Protein AF-A0A9D6UXQ7-F1 (afdb_monomer)

Secondary structure (DSSP, 8-state):
---HHHHHHHHHHHHHHHHHHHHHHHHHHHHHH--SS-EEEEETTEEEEES-HHHHHHHHHTHHHHHHHHHHH-TT----EE-

Mean predicted aligned error: 9.47 Å

Radius of gyration: 15.13 Å; Cα contacts (8 Å, |Δi|>4): 81; chains: 1; bounding box: 24×25×52 Å

pLDDT: mean 75.48, std 11.75, range [48.81, 87.19]

Structure (mmCIF, N/CA/C/O backbone):
data_AF-A0A9D6UXQ7-F1
#
_entry.id   AF-A0A9D6UXQ7-F1
#
loop_
_atom_site.group_PDB
_atom_site.id
_atom_site.type_symbol
_atom_site.label_atom_id
_atom_site.label_alt_id
_atom_site.label_comp_id
_atom_site.label_asym_id
_atom_site.label_entity_id
_atom_site.label_seq_id
_atom_site.pdbx_PDB_ins_code
_atom_site.Cartn_x
_atom_site.Cartn_y
_atom_site.Cartn_z
_atom_site.occupancy
_atom_site.B_iso_or_equiv
_atom_site.auth_seq_id
_atom_site.auth_comp_id
_atom_site.auth_asym_id
_atom_site.auth_atom_id
_atom_site.pdbx_PDB_model_num
ATOM 1 N N . MET A 1 1 ? -13.282 13.660 37.493 1.00 48.81 1 MET A N 1
ATOM 2 C CA . MET A 1 1 ? -11.878 14.107 37.356 1.00 48.81 1 MET A CA 1
ATOM 3 C C . MET A 1 1 ? -11.393 13.655 35.983 1.00 48.81 1 MET A C 1
ATOM 5 O O . MET A 1 1 ? -11.427 12.461 35.718 1.00 48.81 1 MET A O 1
ATOM 9 N N . PHE A 1 2 ? -11.094 14.580 35.065 1.00 49.22 2 PHE A N 1
ATOM 10 C CA . PHE A 1 2 ? -10.667 14.240 33.700 1.00 49.22 2 PHE A CA 1
ATOM 11 C C . PHE A 1 2 ? -9.224 13.715 33.742 1.00 49.22 2 PHE A C 1
ATOM 13 O O . PHE A 1 2 ? -8.288 14.478 33.964 1.00 49.22 2 PHE A O 1
ATOM 20 N N . ASN A 1 3 ? -9.050 12.402 33.579 1.00 52.38 3 ASN A N 1
ATOM 21 C CA . ASN A 1 3 ? -7.737 11.762 33.562 1.00 52.38 3 ASN A CA 1
ATOM 22 C C . ASN A 1 3 ? -7.051 12.017 32.213 1.00 52.38 3 ASN A C 1
ATOM 24 O O . ASN A 1 3 ? -7.249 11.283 31.245 1.00 52.38 3 ASN A O 1
ATOM 28 N N . ILE A 1 4 ? -6.209 13.051 32.154 1.00 60.91 4 ILE A N 1
ATOM 29 C CA . ILE A 1 4 ? -5.308 13.325 31.018 1.00 60.91 4 ILE A CA 1
ATOM 30 C C . ILE A 1 4 ? -4.466 12.083 30.665 1.00 60.91 4 ILE A C 1
ATOM 32 O O . ILE A 1 4 ? -4.184 11.834 29.493 1.00 60.91 4 ILE A O 1
ATOM 36 N N . SER A 1 5 ? -4.152 11.247 31.656 1.00 60.47 5 SER A N 1
ATOM 37 C CA . SER A 1 5 ? -3.432 9.981 31.496 1.00 60.47 5 SER A CA 1
ATOM 38 C C . SER A 1 5 ? -4.161 8.955 30.614 1.00 60.47 5 SER A C 1
ATOM 40 O O . SER A 1 5 ? -3.512 8.264 29.830 1.00 60.47 5 SER A O 1
ATOM 42 N N . ASP A 1 6 ? -5.496 8.869 30.675 1.00 59.06 6 ASP A N 1
ATOM 43 C CA . ASP A 1 6 ? -6.276 7.981 29.792 1.00 59.06 6 ASP A CA 1
ATOM 44 C C . ASP A 1 6 ? -6.366 8.536 28.367 1.00 59.06 6 ASP A C 1
ATOM 46 O O . ASP A 1 6 ? -6.391 7.783 27.391 1.00 59.06 6 ASP A O 1
ATOM 50 N N . TYR A 1 7 ? -6.358 9.864 28.236 1.00 55.94 7 TYR A N 1
ATOM 51 C CA . TYR A 1 7 ? -6.285 10.539 26.944 1.00 55.94 7 TYR A CA 1
ATOM 52 C C . TYR A 1 7 ? -4.942 10.252 26.259 1.00 55.94 7 TYR A C 1
ATOM 54 O O . TYR A 1 7 ? -4.916 9.803 25.114 1.00 55.94 7 TYR A O 1
ATOM 62 N N . LEU A 1 8 ? -3.828 10.401 26.982 1.00 57.56 8 LEU A N 1
ATOM 63 C CA . LEU A 1 8 ? -2.483 10.097 26.483 1.00 57.56 8 LEU A CA 1
ATOM 64 C C . LEU A 1 8 ? -2.308 8.621 26.107 1.00 57.56 8 LEU A C 1
ATOM 66 O O . LEU A 1 8 ? -1.693 8.327 25.083 1.00 57.56 8 LEU A O 1
ATOM 70 N N . LYS A 1 9 ? -2.900 7.686 26.863 1.00 56.78 9 LYS A N 1
ATOM 71 C CA . LYS A 1 9 ? -2.884 6.255 26.510 1.00 56.78 9 LYS A CA 1
ATOM 72 C C . LYS A 1 9 ? -3.560 5.966 25.170 1.00 56.78 9 LYS A C 1
ATOM 74 O O . LYS A 1 9 ? -3.037 5.152 24.410 1.00 56.78 9 LYS A O 1
ATOM 79 N N . LYS A 1 10 ? -4.669 6.646 24.849 1.00 53.81 10 LYS A N 1
ATOM 80 C CA . LYS A 1 10 ? -5.329 6.534 23.533 1.00 53.81 10 LYS A CA 1
ATOM 81 C C . LYS A 1 10 ? -4.456 7.085 22.403 1.00 53.81 10 LYS A C 1
ATOM 83 O O . LYS A 1 10 ? -4.408 6.493 21.330 1.00 53.81 10 LYS A O 1
ATOM 88 N N . PHE A 1 11 ? -3.725 8.175 22.641 1.00 52.25 11 PHE A N 1
ATOM 89 C CA . PHE A 1 11 ? -2.789 8.722 21.650 1.00 52.25 11 PHE A CA 1
ATOM 90 C C . PHE A 1 11 ? -1.563 7.826 21.431 1.00 52.25 11 PHE A C 1
ATOM 92 O O . PHE A 1 11 ? -1.149 7.635 20.288 1.00 52.25 11 PHE A O 1
ATOM 99 N N . ALA A 1 12 ? -1.027 7.219 22.493 1.00 53.16 12 ALA A N 1
ATOM 100 C CA . ALA A 1 12 ? 0.097 6.288 22.397 1.00 53.16 12 ALA A CA 1
ATOM 101 C C . ALA A 1 12 ? -0.252 5.033 21.575 1.00 53.16 12 ALA A C 1
ATOM 103 O O . ALA A 1 12 ? 0.541 4.595 20.743 1.00 53.16 12 ALA A O 1
ATOM 104 N N . THR A 1 13 ? -1.465 4.493 21.741 1.00 53.59 13 THR A N 1
ATOM 105 C CA . THR A 1 13 ? -1.942 3.334 20.960 1.00 53.59 13 THR A CA 1
ATOM 106 C C . THR A 1 13 ? -2.251 3.685 19.501 1.00 53.59 13 THR A C 1
ATOM 108 O O . THR A 1 13 ? -1.992 2.882 18.601 1.00 53.59 13 THR A O 1
ATOM 111 N N . LEU A 1 14 ? -2.753 4.896 19.238 1.00 51.56 14 LEU A N 1
ATOM 112 C CA . LEU A 1 14 ? -3.020 5.376 17.878 1.00 51.56 14 LEU A CA 1
ATOM 113 C C . LEU A 1 14 ? -1.732 5.620 17.075 1.00 51.56 14 LEU A C 1
ATOM 115 O O . LEU A 1 14 ? -1.677 5.268 15.897 1.00 51.56 14 LEU A O 1
ATOM 119 N N . GLY A 1 15 ? -0.692 6.177 17.703 1.00 53.78 15 GLY A N 1
ATOM 120 C CA . GLY A 1 15 ? 0.592 6.444 17.045 1.00 53.78 15 GLY A CA 1
ATOM 121 C C . GLY A 1 15 ? 1.332 5.173 16.617 1.00 53.78 15 GLY A C 1
ATOM 122 O O . GLY A 1 15 ? 1.882 5.121 15.518 1.00 53.78 15 GLY A O 1
ATOM 123 N N . GLN A 1 16 ? 1.290 4.121 17.441 1.00 56.28 16 GLN A N 1
ATOM 124 C CA . GLN A 1 16 ? 1.925 2.838 17.118 1.00 56.28 16 GLN A CA 1
ATOM 125 C C . GLN A 1 16 ? 1.215 2.101 15.977 1.00 56.28 16 GLN A C 1
ATOM 127 O O . GLN A 1 16 ? 1.876 1.549 15.101 1.00 56.28 16 GLN A O 1
ATOM 132 N N . SER A 1 17 ? -0.121 2.143 15.928 1.00 60.94 17 SER A N 1
ATOM 133 C CA . SER A 1 17 ? -0.886 1.471 14.866 1.00 60.94 17 SER A CA 1
ATOM 134 C C . SER A 1 17 ? -0.606 2.061 13.478 1.00 60.94 17 SER A C 1
ATOM 136 O O . SER A 1 17 ? -0.479 1.317 12.510 1.00 60.94 17 SER A O 1
ATOM 138 N N . ALA A 1 18 ? -0.456 3.387 13.375 1.00 64.19 18 ALA A N 1
ATOM 139 C CA . ALA A 1 18 ? -0.170 4.056 12.104 1.00 64.19 18 ALA A CA 1
ATOM 140 C C . ALA A 1 18 ? 1.251 3.775 11.580 1.00 64.19 18 ALA A C 1
ATOM 142 O O . ALA A 1 18 ? 1.448 3.640 10.371 1.00 64.19 18 ALA A O 1
ATOM 143 N N . LEU A 1 19 ? 2.237 3.668 12.479 1.00 67.12 19 LEU A N 1
ATOM 144 C CA . LEU A 1 19 ? 3.604 3.270 12.125 1.00 67.12 19 LEU A CA 1
ATOM 145 C C . LEU A 1 19 ? 3.649 1.812 11.655 1.00 67.12 19 LEU A C 1
ATOM 147 O O . LEU A 1 19 ? 4.184 1.539 10.583 1.00 67.12 19 LEU A O 1
ATOM 151 N N . HIS A 1 20 ? 2.991 0.903 12.381 1.00 73.12 20 HIS A N 1
ATOM 152 C CA . HIS A 1 20 ? 2.884 -0.500 11.978 1.00 73.12 20 HIS A CA 1
ATOM 153 C C . HIS A 1 20 ? 2.186 -0.683 10.626 1.00 73.12 20 HIS A C 1
ATOM 155 O O . HIS A 1 20 ? 2.622 -1.499 9.817 1.00 73.12 20 HIS A O 1
ATOM 161 N N . GLU A 1 21 ? 1.129 0.085 10.349 1.00 76.06 21 GLU A N 1
ATOM 162 C CA . GLU A 1 21 ? 0.449 0.036 9.053 1.00 76.06 21 GLU A CA 1
ATOM 163 C C . GLU A 1 21 ? 1.363 0.539 7.925 1.00 76.06 21 GLU A C 1
ATOM 165 O O . GLU A 1 21 ? 1.428 -0.085 6.865 1.00 76.06 21 GLU A O 1
ATOM 170 N N . ARG A 1 22 ? 2.145 1.605 8.152 1.00 79.62 22 ARG A N 1
ATOM 171 C CA . ARG A 1 22 ? 3.137 2.073 7.171 1.00 79.62 22 ARG A CA 1
ATOM 172 C C . ARG A 1 22 ? 4.221 1.038 6.877 1.00 79.62 22 ARG A C 1
ATOM 174 O O . ARG A 1 22 ? 4.523 0.819 5.704 1.00 79.62 22 ARG A O 1
ATOM 181 N N . ASP A 1 23 ? 4.773 0.392 7.898 1.00 81.31 23 ASP A N 1
ATOM 182 C CA . ASP A 1 23 ? 5.805 -0.636 7.714 1.00 81.31 23 ASP A CA 1
ATOM 183 C C . ASP A 1 23 ? 5.246 -1.881 7.006 1.00 81.31 23 ASP A C 1
ATOM 185 O O . ASP A 1 23 ? 5.897 -2.471 6.137 1.00 81.31 23 ASP A O 1
ATOM 189 N N . ALA A 1 24 ? 3.996 -2.253 7.297 1.00 82.12 24 ALA A N 1
ATOM 190 C CA . ALA A 1 24 ? 3.300 -3.329 6.594 1.00 82.12 24 ALA A CA 1
ATOM 191 C C . ALA A 1 24 ? 3.090 -3.002 5.104 1.00 82.12 24 ALA A C 1
ATOM 193 O O . ALA A 1 24 ? 3.280 -3.869 4.245 1.00 82.12 24 ALA A O 1
ATOM 194 N N . ILE A 1 25 ? 2.754 -1.749 4.780 1.00 82.44 25 ILE A N 1
ATOM 195 C CA . ILE A 1 25 ? 2.632 -1.276 3.396 1.00 82.44 25 ILE A CA 1
ATOM 196 C C . ILE A 1 25 ? 3.988 -1.324 2.689 1.00 82.44 25 ILE A C 1
ATOM 198 O O . ILE A 1 25 ? 4.086 -1.909 1.611 1.00 82.44 25 ILE A O 1
ATOM 202 N N . LEU A 1 26 ? 5.039 -0.757 3.288 1.00 83.31 26 LEU A N 1
ATOM 203 C CA . LEU A 1 26 ? 6.380 -0.743 2.693 1.00 83.31 26 LEU A CA 1
ATOM 204 C C . LEU A 1 26 ? 6.913 -2.153 2.455 1.00 83.31 26 LEU A C 1
ATOM 206 O O . LEU A 1 26 ? 7.412 -2.445 1.370 1.00 83.31 26 LEU A O 1
ATOM 210 N N . SER A 1 27 ? 6.766 -3.046 3.435 1.00 84.25 27 SER A N 1
ATOM 211 C CA . SER A 1 27 ? 7.191 -4.439 3.285 1.00 84.25 27 SER A CA 1
ATOM 212 C C . SER A 1 27 ? 6.400 -5.170 2.197 1.00 84.25 27 SER A C 1
ATOM 214 O O . SER A 1 27 ? 6.988 -5.930 1.433 1.00 84.25 27 SER A O 1
ATOM 216 N N . SER A 1 28 ? 5.094 -4.913 2.068 1.00 84.00 28 SER A N 1
ATOM 217 C CA . SER A 1 28 ? 4.262 -5.501 1.007 1.00 84.00 28 SER A CA 1
ATOM 218 C C . SER A 1 28 ? 4.638 -4.973 -0.380 1.00 84.00 28 SER A C 1
ATOM 220 O O . SER A 1 28 ? 4.720 -5.744 -1.333 1.00 84.00 28 SER A O 1
ATOM 222 N N . LEU A 1 29 ? 4.921 -3.673 -0.509 1.00 83.38 29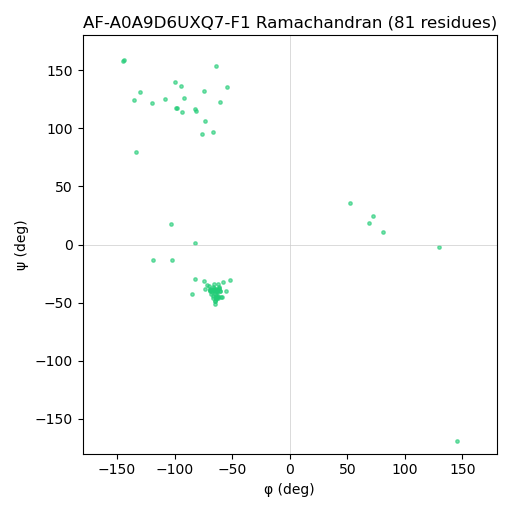 LEU A N 1
ATOM 223 C CA . LEU A 1 29 ? 5.395 -3.080 -1.763 1.00 83.38 29 LEU A CA 1
ATOM 224 C C . LEU A 1 29 ? 6.780 -3.616 -2.154 1.00 83.38 29 LEU A C 1
ATOM 226 O O . LEU A 1 29 ? 7.010 -3.911 -3.329 1.00 83.38 29 LEU A O 1
ATOM 230 N N . ARG A 1 30 ? 7.673 -3.807 -1.178 1.00 84.62 30 ARG A N 1
ATOM 231 C CA . ARG A 1 30 ? 9.002 -4.386 -1.404 1.00 84.62 30 ARG A CA 1
ATOM 232 C C . ARG A 1 30 ? 8.915 -5.840 -1.863 1.00 84.62 30 ARG A C 1
ATOM 234 O O . ARG A 1 30 ? 9.525 -6.181 -2.867 1.00 84.62 30 ARG A O 1
ATOM 241 N N . GLU A 1 31 ? 8.131 -6.675 -1.187 1.00 83.44 31 GLU A N 1
ATOM 242 C CA . GLU A 1 31 ? 7.990 -8.097 -1.537 1.00 83.44 31 GLU A CA 1
ATOM 243 C C . GLU A 1 31 ? 7.298 -8.313 -2.884 1.00 83.44 31 GLU A C 1
ATOM 245 O O . GLU A 1 31 ? 7.745 -9.119 -3.695 1.00 83.44 31 GLU A O 1
ATOM 250 N N . VAL A 1 32 ? 6.207 -7.590 -3.143 1.00 83.25 32 VAL A N 1
ATOM 251 C CA . VAL A 1 32 ? 5.374 -7.839 -4.325 1.00 83.25 32 VAL A CA 1
ATOM 252 C C . VAL A 1 32 ? 5.918 -7.115 -5.554 1.00 83.25 32 VAL A C 1
ATOM 254 O O . VAL A 1 32 ? 5.947 -7.670 -6.659 1.00 83.25 32 VAL A O 1
ATOM 257 N N . CYS A 1 33 ? 6.336 -5.859 -5.390 1.00 78.12 33 CYS A N 1
ATOM 258 C CA . CYS A 1 33 ? 6.735 -5.004 -6.504 1.00 78.12 33 CYS A CA 1
ATOM 259 C C . CYS A 1 33 ? 8.256 -4.870 -6.649 1.00 78.1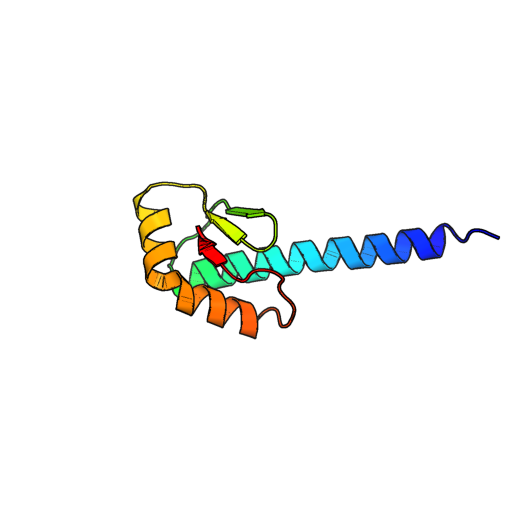2 33 CYS A C 1
ATOM 261 O O . CYS A 1 33 ? 8.695 -4.411 -7.699 1.00 78.12 33 CYS A O 1
ATOM 263 N N . GLY A 1 34 ? 9.053 -5.281 -5.655 1.00 78.56 34 GLY A N 1
ATOM 264 C CA . GLY A 1 34 ? 10.510 -5.095 -5.670 1.00 78.56 34 GLY A CA 1
ATOM 265 C C . GLY A 1 34 ? 10.925 -3.630 -5.531 1.00 78.56 34 GLY A C 1
ATOM 266 O O . GLY A 1 34 ? 12.031 -3.264 -5.915 1.00 78.56 34 GLY A O 1
ATOM 267 N N . VAL A 1 35 ? 10.022 -2.775 -5.044 1.00 76.00 35 VAL A N 1
ATOM 268 C CA . VAL A 1 35 ? 10.238 -1.329 -4.984 1.00 76.00 35 VAL A CA 1
ATOM 269 C C . VAL A 1 35 ? 10.698 -0.952 -3.583 1.00 76.00 35 VAL A C 1
ATOM 271 O O . VAL A 1 35 ? 9.958 -1.123 -2.614 1.00 76.00 35 VAL A O 1
ATOM 274 N N . GLU A 1 36 ? 11.908 -0.412 -3.478 1.00 68.81 36 GLU A N 1
ATOM 275 C CA . GLU A 1 36 ? 12.422 0.180 -2.244 1.00 68.81 36 GLU A CA 1
ATOM 276 C C . GLU A 1 36 ? 12.177 1.691 -2.235 1.00 68.81 36 GLU A C 1
ATOM 278 O O . GLU A 1 36 ? 12.365 2.368 -3.242 1.00 68.81 36 GLU A O 1
ATOM 283 N N . GLY A 1 37 ? 11.726 2.224 -1.096 1.00 67.69 37 GLY A N 1
ATOM 284 C CA . GLY A 1 37 ? 11.570 3.671 -0.915 1.00 67.69 37 GLY A CA 1
ATOM 285 C C . GLY A 1 37 ? 10.411 4.309 -1.686 1.00 67.69 37 GLY A C 1
ATOM 286 O O . GLY A 1 37 ? 10.457 5.506 -1.958 1.00 67.69 37 GLY A O 1
ATOM 287 N N . ALA A 1 38 ? 9.368 3.549 -2.041 1.00 76.06 38 ALA A N 1
ATOM 288 C CA . ALA A 1 38 ? 8.162 4.132 -2.625 1.00 76.06 38 ALA A CA 1
ATOM 289 C C . ALA A 1 38 ? 7.525 5.129 -1.645 1.00 76.06 38 ALA A C 1
ATOM 291 O O . ALA A 1 38 ? 7.153 4.768 -0.526 1.00 76.06 38 ALA A O 1
ATOM 292 N N . GLU A 1 39 ? 7.355 6.375 -2.076 1.00 81.88 39 GLU A N 1
ATOM 293 C CA . GLU A 1 39 ? 6.543 7.329 -1.334 1.00 81.88 39 GLU A CA 1
ATOM 294 C C . GLU A 1 39 ? 5.066 6.991 -1.534 1.00 81.88 39 GLU A C 1
ATOM 296 O O . GLU A 1 39 ? 4.602 6.799 -2.655 1.00 81.88 39 GLU A O 1
ATOM 301 N N . PHE A 1 40 ? 4.291 6.932 -0.456 1.00 84.62 40 PHE A N 1
ATOM 302 C CA . PHE A 1 40 ? 2.854 6.693 -0.546 1.00 84.62 40 PHE A CA 1
ATOM 303 C C . PHE A 1 40 ? 2.083 7.482 0.509 1.00 84.62 40 PHE A C 1
ATOM 305 O O . PHE A 1 40 ? 2.600 7.892 1.555 1.00 84.62 40 PHE A O 1
ATOM 312 N N . GLU A 1 41 ? 0.803 7.677 0.227 1.00 83.81 41 GLU A N 1
ATOM 313 C CA . GLU A 1 41 ? -0.126 8.399 1.076 1.00 83.81 41 GLU A CA 1
ATOM 314 C C . GLU A 1 41 ? -1.436 7.622 1.180 1.00 83.81 41 GLU A C 1
ATOM 316 O O . GLU A 1 41 ? -2.063 7.322 0.172 1.00 83.81 41 GLU A O 1
ATOM 321 N N . VAL A 1 42 ? -1.876 7.297 2.395 1.00 82.88 42 VAL A N 1
ATOM 322 C CA . VAL A 1 42 ? -3.172 6.639 2.606 1.00 82.88 42 VAL A CA 1
ATOM 323 C C . VAL A 1 42 ? -4.220 7.711 2.884 1.00 82.88 42 VAL A C 1
ATOM 325 O O . VAL A 1 42 ? -4.166 8.378 3.916 1.00 82.88 42 VAL A O 1
ATOM 328 N N . LYS A 1 43 ? -5.200 7.877 1.989 1.00 80.38 43 LYS A N 1
ATOM 329 C CA . LYS A 1 43 ? -6.354 8.766 2.212 1.00 80.38 43 LYS A CA 1
ATOM 330 C C . LYS A 1 43 ? -7.644 7.971 2.165 1.00 80.38 43 LYS A C 1
ATOM 332 O O . LYS A 1 43 ? -7.960 7.367 1.147 1.00 80.38 43 LYS A O 1
ATOM 337 N N . LYS A 1 44 ? -8.421 8.019 3.254 1.00 81.50 44 LYS A N 1
ATOM 338 C CA . LYS A 1 44 ? -9.748 7.375 3.360 1.00 81.50 44 LYS A CA 1
ATOM 339 C C . LYS A 1 44 ? -9.742 5.878 2.981 1.00 81.50 44 LYS A C 1
ATOM 341 O O . LYS A 1 44 ? -10.702 5.392 2.391 1.00 81.50 44 LYS A O 1
ATOM 346 N N . GLY A 1 45 ? -8.658 5.168 3.306 1.00 80.88 45 GLY A N 1
ATOM 347 C CA . GLY A 1 45 ? -8.495 3.745 2.983 1.00 80.88 45 GLY A CA 1
ATOM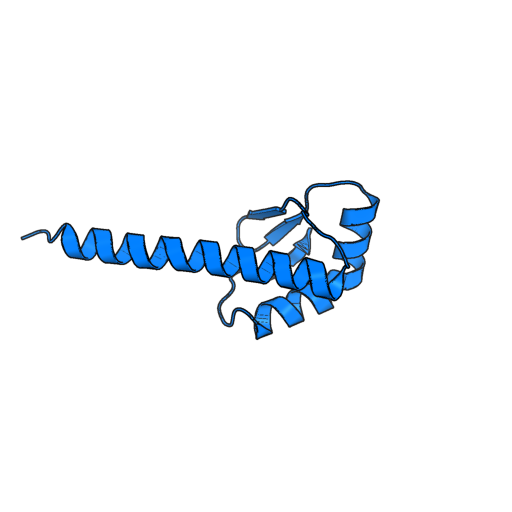 348 C C . GLY A 1 45 ? -8.049 3.447 1.548 1.00 80.88 45 GLY A C 1
ATOM 349 O O . GLY A 1 45 ? -8.052 2.293 1.132 1.00 80.88 45 GLY A O 1
ATOM 350 N N . VAL A 1 46 ? -7.640 4.468 0.796 1.00 83.94 46 VAL A N 1
ATOM 351 C CA . VAL A 1 46 ? -7.017 4.306 -0.520 1.00 83.94 46 VAL A CA 1
ATOM 352 C C . VAL A 1 46 ? -5.535 4.643 -0.409 1.00 83.94 46 VAL A C 1
ATOM 354 O O . VAL A 1 46 ? -5.183 5.726 0.069 1.00 83.94 46 VAL A O 1
ATOM 357 N N . LEU A 1 47 ? -4.676 3.716 -0.827 1.00 85.50 47 LEU A N 1
ATOM 358 C CA . LEU A 1 47 ? -3.234 3.914 -0.926 1.00 85.50 47 LEU A CA 1
ATOM 359 C C . LEU A 1 47 ? -2.918 4.649 -2.232 1.00 85.50 47 LEU A 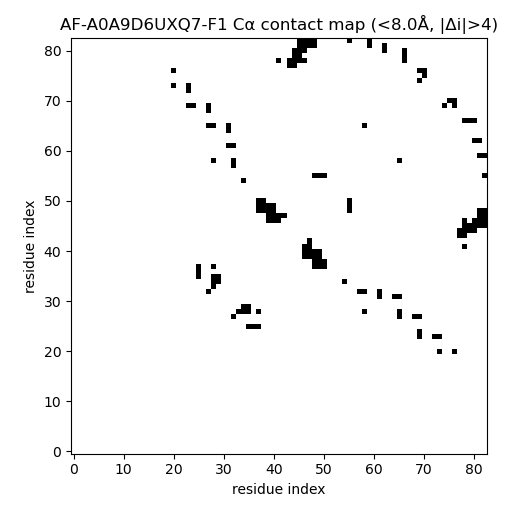C 1
ATOM 361 O O . LEU A 1 47 ? -3.119 4.092 -3.302 1.00 85.50 47 LEU A O 1
ATOM 365 N N . TYR A 1 48 ? -2.400 5.868 -2.141 1.00 86.38 48 TYR A N 1
ATOM 366 C CA . TYR A 1 48 ? -1.909 6.639 -3.279 1.00 86.38 48 TYR A CA 1
ATOM 367 C C . TYR A 1 48 ? -0.399 6.516 -3.371 1.00 86.38 48 TYR A C 1
ATOM 369 O O . TYR A 1 48 ? 0.308 6.965 -2.466 1.00 86.38 48 TYR A O 1
ATOM 377 N N 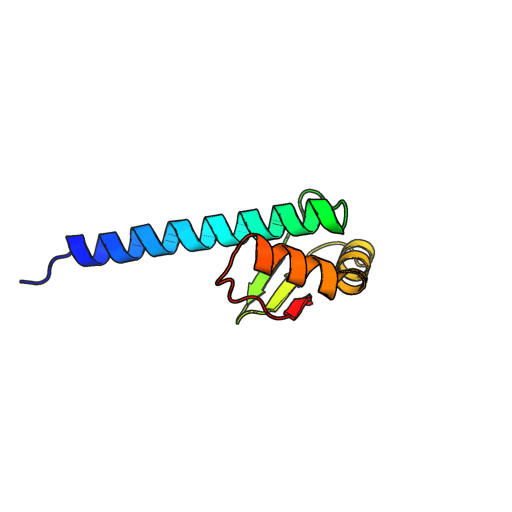. VAL A 1 49 ? 0.104 5.95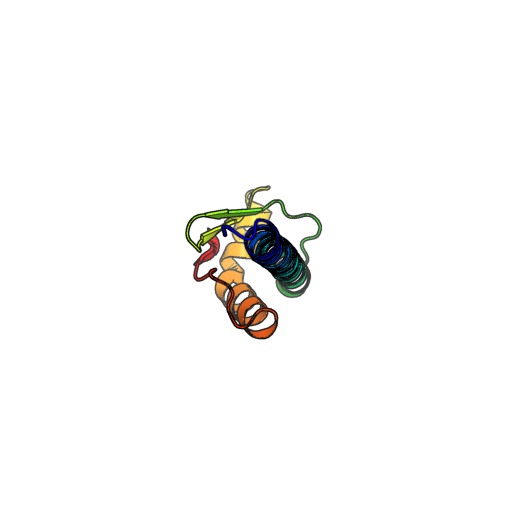5 -4.462 1.00 86.12 49 VAL A N 1
ATOM 378 C CA . VAL A 1 49 ? 1.547 5.803 -4.661 1.00 86.12 49 VAL A CA 1
ATOM 379 C C . VAL A 1 49 ? 2.113 7.009 -5.408 1.00 86.12 49 VAL A C 1
ATOM 381 O O . VAL A 1 49 ? 1.648 7.393 -6.484 1.00 86.12 49 VAL A O 1
ATOM 384 N N . LYS A 1 50 ? 3.143 7.630 -4.834 1.00 84.19 50 LYS A N 1
ATOM 385 C CA . LYS A 1 50 ? 3.917 8.722 -5.428 1.00 84.19 50 LYS A CA 1
ATOM 386 C C . LYS A 1 50 ? 5.211 8.154 -6.009 1.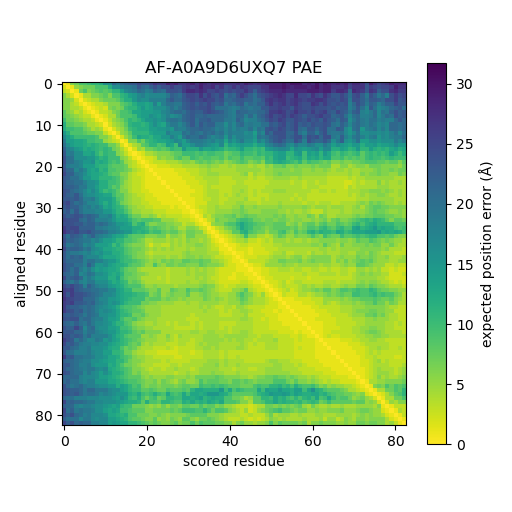00 84.19 50 LYS A C 1
ATOM 388 O O . LYS A 1 50 ? 5.829 7.256 -5.449 1.00 84.19 50 LYS A O 1
ATOM 393 N N . GLY A 1 51 ? 5.599 8.657 -7.175 1.00 82.75 51 GLY A N 1
ATOM 394 C CA . GLY A 1 51 ? 6.766 8.167 -7.904 1.00 82.75 51 GLY A CA 1
ATOM 395 C C . GLY A 1 51 ? 6.578 8.219 -9.415 1.00 82.75 51 GLY A C 1
ATOM 396 O O . GLY A 1 51 ? 5.623 8.820 -9.921 1.00 82.75 51 GLY A O 1
ATOM 397 N N . SER A 1 52 ? 7.502 7.576 -10.128 1.00 83.38 52 SER A N 1
ATOM 398 C CA . SER A 1 52 ? 7.488 7.482 -11.589 1.00 83.38 52 SER A CA 1
ATOM 399 C C . SER A 1 52 ? 6.268 6.707 -12.101 1.00 83.38 52 SER A C 1
ATOM 401 O O . SER A 1 52 ? 5.725 5.833 -11.422 1.00 83.38 52 SER A O 1
ATOM 403 N N . SER A 1 53 ? 5.839 6.993 -13.333 1.00 83.12 53 SER A N 1
ATOM 404 C CA . SER A 1 53 ? 4.709 6.296 -13.967 1.00 83.12 53 SER A CA 1
ATOM 405 C C . SER A 1 53 ? 4.928 4.782 -14.059 1.00 83.12 53 SER A C 1
ATOM 407 O O . SER A 1 53 ? 3.977 4.017 -13.926 1.00 83.12 53 SER A O 1
ATOM 409 N N . MET A 1 54 ? 6.183 4.344 -14.217 1.00 83.00 54 MET A N 1
ATOM 410 C CA . MET A 1 54 ? 6.557 2.926 -14.178 1.00 83.00 54 MET A CA 1
ATOM 411 C C . MET A 1 54 ? 6.253 2.288 -12.822 1.00 83.00 54 MET A C 1
ATOM 413 O O . MET A 1 54 ? 5.651 1.219 -12.779 1.00 83.00 54 MET A O 1
ATOM 417 N N . LEU A 1 55 ? 6.612 2.955 -11.724 1.00 82.81 55 LEU A N 1
ATOM 418 C CA . LEU A 1 55 ? 6.369 2.466 -10.368 1.00 82.81 55 LEU A CA 1
ATOM 419 C C . LEU A 1 55 ? 4.866 2.375 -10.086 1.00 82.81 55 LEU A C 1
ATOM 421 O O . LEU A 1 55 ? 4.390 1.342 -9.620 1.00 82.81 55 LEU A O 1
ATOM 425 N N . LYS A 1 56 ? 4.101 3.410 -10.454 1.00 84.75 56 LYS A N 1
ATOM 426 C CA . LYS A 1 56 ? 2.634 3.398 -10.328 1.00 8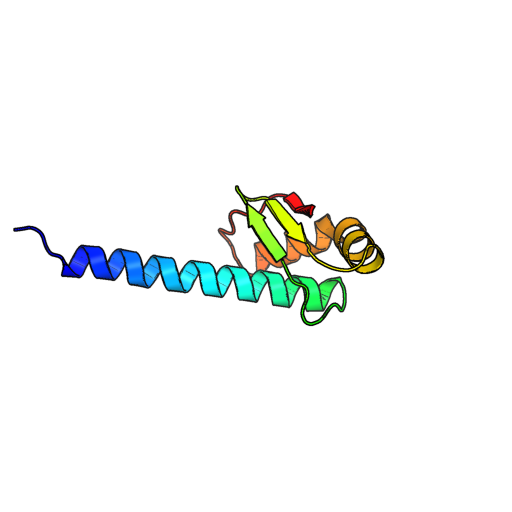4.75 56 LYS A CA 1
ATOM 427 C C . LYS A 1 56 ? 2.008 2.251 -11.117 1.00 84.75 56 LYS A C 1
ATOM 429 O O . LYS A 1 56 ? 1.170 1.535 -10.584 1.00 84.75 56 LYS A O 1
ATOM 434 N N . SER A 1 57 ? 2.454 2.039 -12.356 1.00 85.19 57 SER A N 1
ATOM 435 C CA . SER A 1 57 ? 1.962 0.949 -13.201 1.00 85.19 57 SER A CA 1
ATOM 436 C C . SER A 1 57 ? 2.300 -0.428 -12.620 1.00 85.19 57 SER A C 1
ATOM 438 O O . SER A 1 57 ? 1.434 -1.300 -12.556 1.00 85.19 57 SER A O 1
ATOM 440 N N . ALA A 1 58 ? 3.524 -0.618 -12.117 1.00 83.88 58 ALA A N 1
ATOM 441 C CA . ALA A 1 58 ? 3.950 -1.870 -11.494 1.00 83.88 58 ALA A CA 1
ATOM 442 C C . ALA A 1 58 ? 3.120 -2.202 -10.245 1.00 83.88 58 ALA A C 1
ATOM 444 O O . ALA A 1 58 ? 2.659 -3.335 -10.0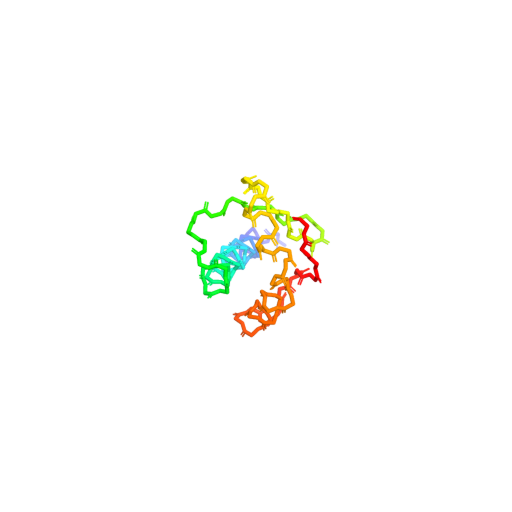94 1.00 83.88 58 ALA A O 1
ATOM 445 N N . VAL A 1 59 ? 2.882 -1.204 -9.387 1.00 85.12 59 VAL A N 1
ATOM 446 C CA . VAL A 1 59 ? 2.063 -1.375 -8.183 1.00 85.12 59 VAL A CA 1
ATOM 447 C C . VAL A 1 59 ? 0.598 -1.614 -8.543 1.00 85.12 59 VAL A C 1
ATOM 449 O O . VAL A 1 59 ? -0.022 -2.517 -7.989 1.00 85.12 59 VAL A O 1
ATOM 452 N N . TYR A 1 60 ? 0.054 -0.874 -9.511 1.00 86.38 60 TYR A N 1
ATOM 453 C CA . TYR A 1 60 ? -1.327 -1.046 -9.960 1.00 86.38 60 TYR A CA 1
ATOM 454 C C . TYR A 1 60 ? -1.569 -2.429 -10.578 1.00 86.38 60 TYR A C 1
ATOM 456 O O . TYR A 1 60 ? -2.569 -3.078 -10.282 1.00 86.38 60 TYR A O 1
ATOM 464 N N . THR A 1 61 ? -0.621 -2.922 -11.379 1.00 87.00 61 THR A N 1
ATOM 465 C CA . THR A 1 61 ? -0.694 -4.256 -11.999 1.00 87.00 61 THR A CA 1
ATOM 466 C C . THR A 1 61 ? -0.718 -5.365 -10.949 1.00 87.00 61 THR A C 1
ATOM 468 O O . THR A 1 61 ? -1.380 -6.382 -11.131 1.00 87.00 61 THR A O 1
ATOM 471 N N . LYS A 1 62 ? -0.022 -5.167 -9.825 1.00 87.19 62 LYS A N 1
ATOM 472 C CA . LYS A 1 62 ? 0.063 -6.139 -8.729 1.00 87.19 62 LYS A CA 1
ATOM 473 C C . LYS A 1 62 ? -0.819 -5.774 -7.531 1.00 87.19 62 LYS A C 1
ATOM 475 O O . LYS A 1 62 ? -0.611 -6.309 -6.442 1.00 87.19 62 LYS A O 1
ATOM 480 N N . LYS A 1 63 ? -1.804 -4.886 -7.709 1.00 87.19 63 LYS A N 1
ATOM 481 C CA . LYS A 1 63 ? -2.601 -4.324 -6.606 1.00 87.19 63 LYS A CA 1
ATOM 482 C C . LYS A 1 63 ? -3.263 -5.394 -5.737 1.00 87.19 63 LYS A C 1
ATOM 484 O O . LYS A 1 63 ? -3.239 -5.279 -4.517 1.00 87.19 63 LYS A O 1
ATOM 489 N N . ASP A 1 64 ? -3.777 -6.461 -6.345 1.00 87.06 64 ASP A N 1
ATOM 490 C CA . ASP A 1 64 ? -4.491 -7.518 -5.624 1.00 87.06 64 ASP A CA 1
ATOM 491 C C . ASP A 1 64 ? -3.533 -8.322 -4.737 1.00 87.06 64 ASP A C 1
ATOM 493 O O . ASP A 1 64 ? -3.852 -8.630 -3.590 1.00 87.06 64 ASP A O 1
ATOM 497 N N . ALA A 1 65 ? -2.317 -8.581 -5.228 1.00 86.56 65 ALA A N 1
ATOM 498 C CA . ALA A 1 65 ? -1.261 -9.229 -4.457 1.00 86.56 65 ALA A CA 1
ATOM 499 C C . ALA A 1 65 ? -0.757 -8.332 -3.314 1.00 86.56 65 ALA A C 1
ATOM 501 O O . ALA A 1 65 ? -0.536 -8.816 -2.203 1.00 86.56 65 ALA A O 1
ATOM 502 N N . VAL A 1 66 ? -0.634 -7.019 -3.551 1.00 85.75 66 VAL A N 1
ATOM 503 C CA . VAL A 1 66 ? -0.272 -6.049 -2.503 1.00 85.75 66 VAL A CA 1
ATOM 504 C C . VAL A 1 66 ? -1.351 -6.001 -1.421 1.00 85.75 66 VAL A C 1
ATOM 506 O O . VAL A 1 66 ? -1.020 -6.092 -0.242 1.00 85.75 66 VAL A O 1
ATOM 509 N N . LEU A 1 67 ? -2.632 -5.921 -1.791 1.00 85.69 67 LEU A N 1
ATOM 510 C CA . LEU A 1 67 ? -3.749 -5.925 -0.841 1.00 85.69 67 LEU A CA 1
ATOM 511 C C . LEU A 1 67 ? -3.836 -7.243 -0.060 1.00 85.69 67 LEU A C 1
ATOM 513 O O . LEU A 1 67 ? -4.097 -7.222 1.142 1.00 85.69 67 LEU A O 1
ATOM 517 N N . ALA A 1 68 ? -3.591 -8.384 -0.708 1.00 85.25 68 ALA A N 1
ATOM 518 C CA . ALA A 1 68 ? -3.559 -9.686 -0.044 1.00 85.25 68 ALA A CA 1
ATOM 519 C C . ALA A 1 68 ? -2.422 -9.778 0.989 1.00 85.25 68 ALA A C 1
ATOM 521 O O . ALA A 1 68 ? -2.665 -10.174 2.130 1.00 85.25 68 ALA A O 1
ATOM 522 N N . SER A 1 69 ? -1.209 -9.344 0.623 1.00 85.62 69 SER A N 1
ATOM 523 C CA . SER A 1 69 ? -0.067 -9.245 1.545 1.00 85.62 69 SER A CA 1
ATOM 524 C C . SER A 1 69 ? -0.353 -8.282 2.699 1.00 85.62 69 SER A C 1
ATOM 526 O O . SER A 1 69 ? -0.029 -8.558 3.853 1.00 85.62 69 SER A O 1
ATOM 528 N N . LEU A 1 70 ? -1.015 -7.159 2.420 1.00 83.62 70 LEU A N 1
ATOM 529 C CA . LEU A 1 70 ? -1.354 -6.187 3.450 1.00 83.62 70 LEU A CA 1
ATOM 530 C C . LEU A 1 70 ? -2.340 -6.756 4.473 1.00 83.62 70 LEU A C 1
ATOM 532 O O . LEU A 1 70 ? -2.166 -6.563 5.674 1.00 83.62 70 LEU A O 1
ATOM 536 N N . ARG A 1 71 ? -3.356 -7.489 4.005 1.00 82.62 71 ARG A N 1
ATOM 537 C CA . ARG A 1 71 ? -4.355 -8.134 4.867 1.00 82.62 71 ARG A CA 1
ATOM 538 C C . ARG A 1 71 ? -3.755 -9.235 5.736 1.00 82.62 71 ARG A C 1
ATOM 540 O O . ARG A 1 71 ? -4.218 -9.408 6.859 1.00 82.62 71 ARG A O 1
ATOM 547 N N . SER A 1 72 ? -2.746 -9.961 5.248 1.00 81.19 72 SER A N 1
ATOM 548 C CA . SER A 1 72 ? -2.073 -10.992 6.048 1.00 81.19 72 SER A CA 1
ATOM 549 C C . SER A 1 72 ? -1.170 -10.387 7.125 1.00 81.19 72 SER A C 1
ATOM 551 O O . SER A 1 72 ? -1.140 -10.884 8.248 1.00 81.19 72 SER A O 1
ATOM 553 N N . LYS A 1 73 ? -0.472 -9.290 6.807 1.00 76.00 73 LYS A N 1
ATOM 554 C CA . LYS A 1 73 ? 0.470 -8.617 7.717 1.00 76.00 73 LYS A CA 1
ATOM 555 C C . LYS A 1 73 ? -0.197 -7.667 8.705 1.00 76.00 73 LYS A C 1
ATOM 557 O O . LYS A 1 73 ? 0.312 -7.463 9.802 1.00 76.00 73 LYS A O 1
ATOM 562 N N . SER A 1 74 ? -1.319 -7.070 8.320 1.00 73.62 74 SER A N 1
ATOM 563 C CA . SER A 1 74 ? -2.082 -6.134 9.140 1.00 73.62 74 SER A CA 1
ATOM 564 C C . SER A 1 74 ? -3.572 -6.491 9.088 1.00 73.62 74 SER A C 1
ATOM 566 O O . SER A 1 74 ? -4.346 -5.873 8.344 1.00 73.62 74 SER A O 1
ATOM 568 N N . PRO A 1 75 ? -4.002 -7.506 9.864 1.00 64.12 75 PRO A N 1
ATOM 569 C CA . PRO A 1 75 ? -5.413 -7.835 10.013 1.00 64.12 75 PRO A CA 1
ATOM 570 C C . PRO A 1 75 ? -6.115 -6.680 10.742 1.00 64.12 75 PRO A C 1
ATOM 572 O O . PRO A 1 75 ? -6.049 -6.555 11.961 1.00 64.12 75 PRO A O 1
ATOM 575 N N . GLY A 1 76 ? -6.737 -5.785 9.971 1.00 65.81 76 GLY A N 1
ATOM 576 C CA . GLY A 1 76 ? -7.336 -4.540 10.465 1.00 65.81 76 GLY A CA 1
ATOM 577 C C . GLY A 1 76 ? -6.920 -3.283 9.700 1.00 65.81 76 GLY A C 1
ATOM 578 O O . GLY A 1 76 ? -7.435 -2.204 10.006 1.00 65.81 76 GLY A O 1
ATOM 579 N N . SER A 1 77 ? -6.033 -3.401 8.701 1.00 68.19 77 SER A N 1
ATOM 580 C CA . SER A 1 77 ? -5.716 -2.276 7.821 1.00 68.19 77 SER A CA 1
ATOM 581 C C . SER A 1 77 ? -6.986 -1.707 7.192 1.00 68.19 77 SER A C 1
ATOM 583 O O . SER A 1 77 ? -7.862 -2.433 6.715 1.00 68.19 77 SER A O 1
ATOM 585 N N . LYS A 1 78 ? -7.073 -0.376 7.181 1.00 74.00 78 LYS A N 1
ATOM 586 C CA . LYS A 1 78 ? -8.198 0.347 6.577 1.00 74.00 78 LYS A CA 1
ATOM 587 C C . LYS A 1 78 ? -8.034 0.500 5.066 1.00 74.00 78 LYS A C 1
ATOM 589 O O . LYS A 1 78 ? -8.881 1.133 4.438 1.00 74.00 78 LYS A O 1
ATOM 594 N N . VAL A 1 79 ? -6.955 -0.034 4.488 1.00 78.12 79 VAL A N 1
ATOM 595 C CA . VAL A 1 79 ? -6.654 0.058 3.060 1.00 78.12 79 VAL A CA 1
ATOM 596 C C . VAL A 1 79 ? -7.425 -1.011 2.288 1.00 78.12 79 VAL A C 1
ATOM 598 O O . VAL A 1 79 ? -7.217 -2.208 2.476 1.00 78.12 79 VAL A O 1
ATOM 601 N N . TYR A 1 80 ? -8.314 -0.576 1.398 1.00 80.25 80 TYR A N 1
ATOM 602 C CA . TYR A 1 80 ? -9.115 -1.459 0.545 1.00 80.25 80 TYR A CA 1
ATOM 603 C C . TYR A 1 80 ? -8.861 -1.256 -0.953 1.00 80.25 80 TYR A C 1
ATOM 605 O O . TYR A 1 80 ? -9.277 -2.105 -1.736 1.00 80.25 80 TYR A O 1
ATOM 613 N N . ASP A 1 81 ? -8.188 -0.171 -1.352 1.00 80.12 81 ASP A N 1
ATOM 614 C CA . ASP A 1 81 ? -7.905 0.144 -2.757 1.00 80.12 81 ASP A CA 1
ATOM 615 C C . ASP A 1 81 ? -6.530 0.817 -2.925 1.00 80.12 81 ASP A C 1
ATOM 617 O O . ASP A 1 81 ? -5.992 1.404 -1.979 1.00 80.12 81 ASP A O 1
ATOM 621 N N . ILE A 1 82 ? -5.965 0.734 -4.134 1.00 83.81 82 ILE A N 1
ATOM 622 C CA . ILE A 1 82 ? -4.653 1.290 -4.500 1.00 83.81 82 ILE A CA 1
ATOM 623 C C . ILE A 1 82 ? -4.777 2.126 -5.782 1.00 83.81 82 ILE A C 1
ATOM 625 O O . ILE A 1 82 ? -5.345 1.664 -6.774 1.00 83.81 82 ILE A O 1
ATOM 629 N N . ARG A 1 83 ? -4.221 3.344 -5.767 1.00 79.75 83 ARG A N 1
ATOM 630 C CA . ARG A 1 83 ? -4.240 4.318 -6.868 1.00 79.75 83 ARG A CA 1
ATOM 631 C C . ARG A 1 83 ? -2.889 4.979 -7.130 1.00 79.75 83 ARG A C 1
ATOM 633 O O . ARG A 1 83 ? -2.082 5.140 -6.186 1.00 79.75 83 ARG A O 1
#

Foldseek 3Di:
DDPVVVVVVVVVVVVVLVVQLVVLLQVLCCVQQVDHPWDWDADQQEIETDDDPVSLVSCQVCVVSSVVSSCVSDVDRSHDYYD

Sequence (83 aa):
MFNISDYLKKFATLGQSALHERDAILSSLREVCGVEGAEFEVKKGVLYVKGSSMLKSAVYTKKDAVLASLRSKSPGSKVYDIR

Nearest PDB structures (foldseek):
  3dih-assembly1_A  TM=3.719E-01  e=2.219E+00  Vipera ammodytes ammodytes
  6ce2-assembly1_B  TM=3.919E-01  e=3.699E+00  Bothrops moojeni
  1psj-assembly1_A  TM=3.561E-01  e=3.470E+00  Gloydius halys
  1aok-assembly1_A  TM=4.034E-01  e=9.646E+00  Vipera ammodytes meridionalis
  3ux7-assembly8_H  TM=2.251E-01  e=3.255E+00  Vipera ammodytes meridionalis

Solvent-accessible surface area (backbone atoms only — not comparable to full-atom values): 4788 Å² total; per-residue (Å²): 131,89,58,64,68,62,55,50,52,54,50,57,56,52,55,51,53,56,52,53,51,50,52,38,48,51,52,24,40,30,72,72,60,68,44,80,86,72,47,68,47,76,56,99,30,30,38,36,61,50,76,55,72,66,56,46,49,50,45,58,77,41,38,69,60,33,52,52,46,32,48,73,72,35,81,80,63,67,64,81,48,72,87